Protein AF-A0A2N3A047-F1 (afdb_monomer_lite)

Sequence (76 aa):
MMQMYKVFINEKAIFFTKNSDVLKQLNNAFVIHFYDDSIVPMVLNYLNVDNKIMHVVFLTPTPKEDFNKFKNSFKL

Secondary structure (DSSP, 8-state):
----EEEEETTEEEEEES-GGGGGG-TTEEEESS--GGGHHHHHHHHHH-TT--EEEEE-S-HHHHHHHHHHHTT-

pLDDT: mean 84.33, std 10.52, range [46.34, 94.56]

Foldseek 3Di:
DFDKDWDDDPQAIEIFGQDPVVVVVDDQEAEDADADLVCLVVVVVVVPPDPRHRYYYHNYPCRVVRVVVSCVSVVD

Radius of gyration: 11.6 Å; chains: 1; bounding box: 32×28×24 Å

Structure (mmCIF, N/CA/C/O backbone):
data_AF-A0A2N3A047-F1
#
_entry.id   AF-A0A2N3A047-F1
#
loop_
_atom_site.group_PDB
_atom_site.id
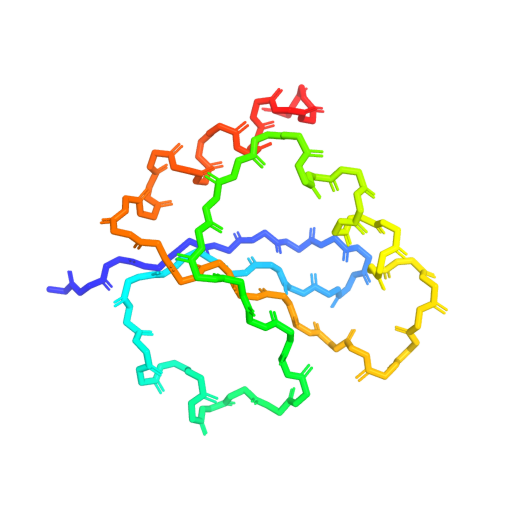_atom_site.type_symbol
_atom_site.label_atom_id
_atom_site.label_alt_id
_atom_site.label_comp_id
_atom_site.label_asym_id
_atom_site.label_entity_id
_atom_site.label_seq_id
_atom_site.pdbx_PDB_ins_code
_atom_site.Cartn_x
_atom_site.Cartn_y
_atom_site.Cartn_z
_atom_site.occupancy
_atom_site.B_iso_or_equiv
_atom_site.auth_seq_id
_atom_site.auth_comp_id
_atom_site.auth_asym_id
_atom_site.auth_atom_id
_atom_site.pdbx_PDB_model_num
ATOM 1 N N . MET A 1 1 ? 18.057 -7.223 4.545 1.00 51.69 1 MET A N 1
ATOM 2 C CA . MET A 1 1 ? 16.936 -6.441 5.117 1.00 51.69 1 MET A CA 1
ATOM 3 C C . MET A 1 1 ? 15.902 -6.201 4.029 1.00 51.69 1 MET A C 1
ATOM 5 O O . MET A 1 1 ? 16.271 -5.668 2.990 1.00 51.69 1 MET A O 1
ATOM 9 N N . MET A 1 2 ? 14.646 -6.612 4.217 1.00 63.31 2 MET A N 1
ATOM 10 C CA . MET A 1 2 ? 13.567 -6.169 3.323 1.00 63.31 2 MET A CA 1
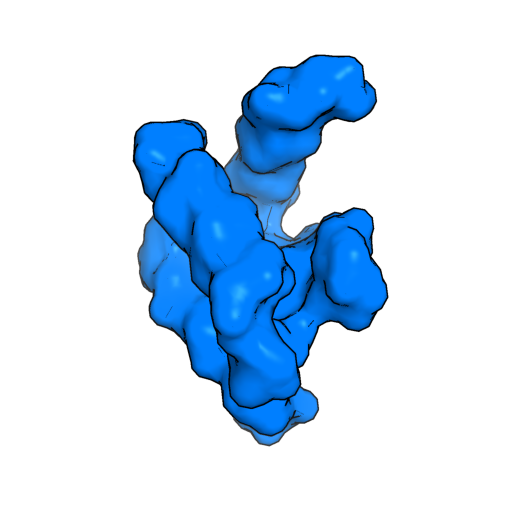ATOM 11 C C . MET A 1 2 ? 13.166 -4.747 3.723 1.00 63.31 2 MET A C 1
ATOM 13 O O . MET A 1 2 ? 12.892 -4.502 4.893 1.00 63.31 2 MET A O 1
ATOM 17 N N . GLN A 1 3 ? 13.193 -3.811 2.773 1.00 77.81 3 GLN A N 1
ATOM 18 C CA . GLN A 1 3 ? 12.802 -2.420 3.015 1.00 77.81 3 GLN A CA 1
ATOM 19 C C . GLN A 1 3 ? 11.281 -2.280 2.886 1.00 77.81 3 GLN A C 1
ATOM 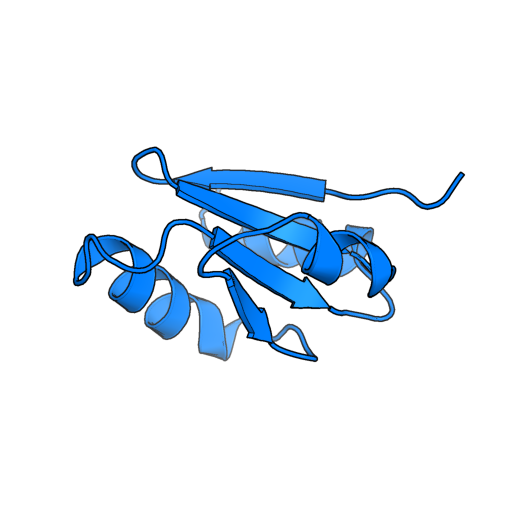21 O O . GLN A 1 3 ? 10.689 -2.797 1.939 1.00 77.81 3 GLN A O 1
ATOM 26 N N . MET A 1 4 ? 10.675 -1.592 3.852 1.00 88.12 4 MET A N 1
ATOM 27 C CA . MET A 1 4 ? 9.260 -1.228 3.888 1.00 88.12 4 MET A CA 1
ATOM 28 C C . MET A 1 4 ? 9.167 0.295 3.894 1.00 88.12 4 MET A C 1
ATOM 30 O O . MET A 1 4 ? 9.907 0.951 4.629 1.00 88.12 4 MET A O 1
ATOM 34 N N . TYR A 1 5 ? 8.248 0.844 3.107 1.00 93.12 5 TYR A N 1
ATOM 35 C CA . TYR A 1 5 ? 7.977 2.280 3.073 1.00 93.12 5 TYR A CA 1
ATOM 36 C C . TYR A 1 5 ? 6.585 2.540 3.628 1.00 93.12 5 TYR A C 1
ATOM 38 O O . TYR A 1 5 ? 5.688 1.710 3.482 1.00 93.12 5 TYR A O 1
ATOM 46 N N . LYS A 1 6 ? 6.408 3.674 4.303 1.00 90.81 6 LYS A N 1
ATOM 47 C CA . LYS A 1 6 ? 5.111 4.063 4.847 1.00 90.81 6 LYS A CA 1
ATOM 48 C C . LYS A 1 6 ? 4.897 5.561 4.753 1.00 90.81 6 LYS A C 1
ATOM 50 O O . LYS A 1 6 ? 5.850 6.334 4.846 1.00 90.81 6 LYS A O 1
ATOM 55 N N . VAL A 1 7 ? 3.640 5.946 4.621 1.00 89.75 7 VAL A N 1
ATOM 56 C CA . VAL A 1 7 ? 3.176 7.330 4.709 1.00 89.75 7 VAL A CA 1
ATOM 57 C C . VAL A 1 7 ? 1.978 7.381 5.642 1.00 89.75 7 VAL A C 1
ATOM 59 O O . VAL A 1 7 ? 1.192 6.434 5.705 1.00 89.75 7 VAL A O 1
ATOM 62 N N . PHE A 1 8 ? 1.873 8.474 6.390 1.00 86.62 8 PHE A N 1
ATOM 63 C CA . PHE A 1 8 ? 0.739 8.735 7.259 1.00 86.62 8 PHE A CA 1
ATOM 64 C C . PHE A 1 8 ? -0.174 9.764 6.601 1.00 86.62 8 PHE A C 1
ATOM 66 O O . PHE A 1 8 ? 0.295 10.817 6.174 1.00 86.62 8 PHE A O 1
ATOM 73 N N . ILE A 1 9 ? -1.463 9.451 6.518 1.00 82.56 9 ILE A N 1
ATOM 74 C CA . ILE A 1 9 ? -2.512 10.343 6.019 1.00 82.56 9 ILE A CA 1
ATOM 75 C C . ILE A 1 9 ? -3.668 10.256 7.010 1.00 82.56 9 ILE A C 1
ATOM 77 O O . ILE A 1 9 ? -4.169 9.162 7.251 1.00 82.56 9 ILE A O 1
ATOM 81 N N . ASN A 1 10 ? -4.081 11.389 7.586 1.00 77.12 10 ASN A N 1
ATOM 82 C CA . ASN A 1 10 ? -5.195 11.466 8.543 1.00 77.12 10 ASN A CA 1
ATOM 83 C C . ASN A 1 10 ? -5.090 10.418 9.668 1.00 77.12 10 ASN A C 1
ATOM 85 O O . ASN A 1 10 ? -6.014 9.644 9.890 1.00 77.12 10 ASN A O 1
ATOM 89 N N . GLU A 1 11 ? -3.917 10.348 10.313 1.00 79.31 11 GLU A N 1
ATOM 90 C CA . GLU A 1 11 ? -3.581 9.395 11.395 1.00 79.31 11 GLU A CA 1
ATOM 91 C C . GLU A 1 11 ? -3.575 7.906 10.995 1.00 79.31 11 GLU A C 1
ATOM 93 O O . GLU A 1 11 ? -3.217 7.041 11.795 1.00 79.31 11 GLU A O 1
ATOM 98 N N . LYS A 1 12 ? -3.877 7.590 9.733 1.00 83.38 12 LYS A N 1
ATOM 99 C CA . LYS A 1 12 ? -3.820 6.241 9.165 1.00 83.38 12 LYS A CA 1
ATOM 100 C C . LYS A 1 12 ? -2.508 6.022 8.435 1.00 83.38 12 LYS A C 1
ATOM 102 O O . LYS A 1 12 ? -1.895 6.960 7.927 1.00 83.38 12 LYS A O 1
ATOM 107 N N . ALA A 1 13 ? -2.081 4.767 8.362 1.00 86.75 13 ALA A N 1
ATOM 108 C CA . ALA A 1 13 ? -0.843 4.395 7.687 1.00 86.75 13 ALA A CA 1
ATOM 109 C C . ALA A 1 13 ? -1.123 3.668 6.368 1.00 86.75 13 ALA A C 1
ATOM 111 O O . ALA A 1 13 ? -1.904 2.714 6.328 1.00 86.75 13 ALA A O 1
ATOM 112 N N . ILE A 1 14 ? -0.433 4.088 5.310 1.00 91.25 14 ILE A N 1
ATOM 113 C CA . ILE A 1 14 ? -0.321 3.345 4.056 1.00 91.25 14 ILE A CA 1
ATOM 114 C C . ILE A 1 14 ? 1.071 2.723 4.014 1.00 91.25 14 ILE A C 1
ATOM 116 O O . ILE A 1 14 ? 2.071 3.434 4.129 1.00 91.25 14 ILE A O 1
ATOM 120 N N . PHE A 1 15 ? 1.138 1.409 3.839 1.00 92.88 15 PHE A N 1
ATOM 121 C CA . PHE A 1 15 ? 2.376 0.643 3.759 1.00 92.88 15 PHE A CA 1
ATOM 122 C C . PHE A 1 15 ? 2.643 0.188 2.328 1.00 92.88 15 PHE A C 1
ATOM 124 O O . PHE A 1 15 ? 1.730 -0.233 1.628 1.00 92.88 15 PHE A O 1
ATOM 131 N N . PHE A 1 16 ? 3.911 0.198 1.932 1.00 94.56 16 PHE A N 1
ATOM 132 C CA . PHE A 1 16 ? 4.415 -0.398 0.700 1.00 94.56 16 PHE A CA 1
ATOM 133 C C . PHE A 1 16 ? 5.459 -1.437 1.083 1.00 94.56 16 PHE A C 1
ATOM 135 O O . PHE A 1 16 ? 6.481 -1.122 1.706 1.00 94.56 16 PHE A O 1
ATOM 142 N N . THR A 1 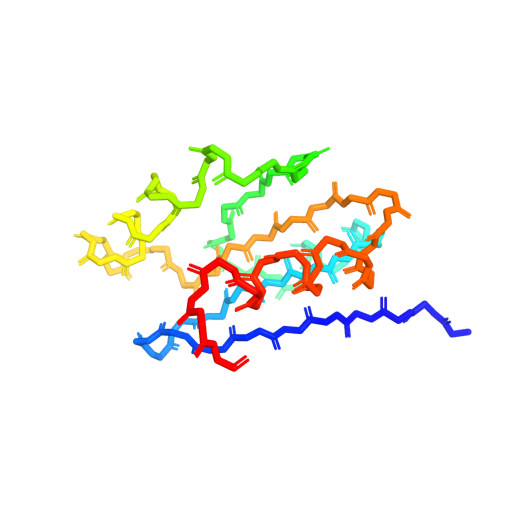17 ? 5.199 -2.692 0.741 1.00 93.94 17 THR A N 1
ATOM 143 C CA . THR A 1 17 ? 6.046 -3.816 1.135 1.00 93.94 17 THR A CA 1
ATOM 144 C C . THR A 1 17 ? 5.958 -4.933 0.108 1.00 93.94 17 THR A C 1
ATOM 146 O O . THR A 1 17 ? 4.973 -5.052 -0.603 1.00 93.94 17 THR A O 1
ATOM 149 N N . LYS A 1 18 ? 6.989 -5.774 0.047 1.00 93.38 18 LYS A N 1
ATOM 150 C CA . LYS A 1 18 ? 6.933 -7.077 -0.637 1.00 93.38 18 LYS A CA 1
ATOM 151 C C . LYS A 1 18 ? 6.839 -8.245 0.345 1.00 93.38 18 LYS A C 1
ATOM 153 O O . LYS A 1 18 ? 6.825 -9.401 -0.059 1.00 93.38 18 LYS A O 1
ATOM 158 N N . ASN A 1 19 ? 6.844 -7.938 1.642 1.00 90.25 19 ASN A N 1
ATOM 159 C CA . ASN A 1 19 ? 6.813 -8.913 2.717 1.00 90.25 19 ASN A CA 1
ATOM 160 C C . ASN A 1 19 ? 5.380 -9.096 3.225 1.00 90.25 19 ASN A C 1
ATOM 162 O O . ASN A 1 19 ? 4.856 -8.234 3.933 1.00 90.25 19 ASN A O 1
ATOM 166 N N . SER A 1 20 ? 4.778 -10.239 2.903 1.00 87.12 20 SER A N 1
ATOM 167 C CA . SER A 1 20 ? 3.442 -10.619 3.364 1.00 87.12 20 SER A CA 1
ATOM 168 C C . SER A 1 20 ? 3.373 -10.913 4.863 1.00 87.12 20 SER A C 1
ATOM 170 O O . SER A 1 20 ? 2.288 -10.863 5.432 1.00 87.12 20 SER A O 1
ATOM 172 N N . ASP A 1 21 ? 4.495 -11.182 5.539 1.00 86.88 21 ASP A N 1
ATOM 173 C CA . ASP A 1 21 ? 4.486 -11.448 6.984 1.00 86.88 21 ASP A CA 1
ATOM 174 C C . ASP A 1 21 ? 4.077 -10.223 7.808 1.00 86.88 21 ASP A C 1
ATOM 176 O O . ASP A 1 21 ? 3.551 -10.375 8.909 1.00 86.88 21 ASP A O 1
ATOM 180 N N . VAL A 1 22 ? 4.240 -9.014 7.256 1.00 81.12 22 VAL A N 1
ATOM 181 C CA . VAL A 1 22 ? 3.767 -7.766 7.878 1.00 81.12 22 VAL A CA 1
ATOM 182 C C . VAL A 1 22 ? 2.248 -7.793 8.083 1.00 81.12 22 VAL A C 1
ATOM 184 O O . VAL A 1 22 ? 1.753 -7.244 9.062 1.00 81.12 22 VAL A O 1
ATOM 187 N N . LEU A 1 23 ? 1.504 -8.496 7.223 1.00 82.06 23 LEU A N 1
ATOM 188 C CA . LEU A 1 23 ? 0.045 -8.599 7.316 1.00 82.06 23 LEU A CA 1
ATOM 189 C C . LEU A 1 23 ? -0.412 -9.314 8.591 1.00 82.06 23 LEU A C 1
ATOM 191 O O . LEU A 1 23 ? -1.464 -8.990 9.126 1.00 82.06 23 LEU A O 1
ATOM 195 N N . LYS A 1 24 ? 0.398 -10.241 9.117 1.00 83.38 24 LYS A N 1
ATOM 196 C CA . LYS A 1 24 ? 0.093 -10.978 10.355 1.00 83.38 24 LYS A CA 1
ATOM 197 C C . LYS A 1 24 ? 0.126 -10.082 11.599 1.00 83.38 24 LYS A C 1
ATOM 199 O O . LYS A 1 24 ? -0.378 -10.480 12.641 1.00 83.38 24 LYS A O 1
ATOM 204 N N . GLN A 1 25 ? 0.758 -8.911 11.501 1.00 81.81 25 GLN A N 1
ATOM 205 C CA . GLN A 1 25 ? 0.937 -7.965 12.605 1.00 81.81 25 GLN A CA 1
ATOM 206 C C . GLN A 1 25 ? -0.049 -6.791 12.543 1.00 81.81 25 GLN A C 1
ATOM 208 O O . GLN A 1 25 ? -0.113 -6.001 13.482 1.00 81.81 25 GLN A O 1
ATOM 213 N N . LEU A 1 26 ? -0.793 -6.651 11.442 1.00 81.19 26 LEU A N 1
ATOM 214 C CA . LEU A 1 26 ? -1.709 -5.539 11.224 1.00 81.19 26 LEU A CA 1
ATOM 215 C C . LEU A 1 26 ? -3.151 -5.995 11.444 1.00 81.19 26 LEU A C 1
ATOM 217 O O . LEU A 1 26 ? -3.685 -6.802 10.686 1.00 81.19 26 LEU A O 1
ATOM 221 N N . ASN A 1 27 ? -3.807 -5.423 12.452 1.00 76.94 27 ASN A N 1
ATOM 222 C CA . ASN A 1 27 ? -5.248 -5.574 12.623 1.00 76.94 27 ASN A CA 1
ATOM 223 C C . ASN A 1 27 ? -5.975 -4.651 11.633 1.00 76.94 27 ASN A C 1
ATOM 225 O O . ASN A 1 27 ? -5.585 -3.497 11.462 1.00 76.94 27 ASN A O 1
ATOM 229 N N . ASN A 1 28 ? -7.045 -5.141 11.001 1.00 79.69 28 ASN A N 1
ATOM 230 C CA . ASN A 1 28 ? -7.909 -4.362 10.100 1.00 79.69 28 ASN A CA 1
ATOM 231 C C . ASN A 1 28 ? -7.152 -3.648 8.960 1.00 79.69 28 ASN A C 1
ATOM 233 O O . ASN A 1 28 ? -7.337 -2.450 8.719 1.00 79.69 28 ASN A O 1
ATOM 237 N N . ALA A 1 29 ? -6.289 -4.391 8.262 1.00 85.62 29 ALA A N 1
ATOM 238 C CA . ALA A 1 29 ? -5.583 -3.910 7.081 1.00 85.62 29 ALA A CA 1
ATOM 239 C C . ALA A 1 29 ? -6.359 -4.202 5.790 1.00 85.62 29 ALA A C 1
ATOM 241 O O . ALA A 1 29 ? -6.776 -5.334 5.543 1.00 85.62 29 ALA A O 1
ATOM 242 N N . PHE A 1 30 ? -6.482 -3.193 4.931 1.00 88.06 30 PHE A N 1
ATOM 243 C CA . PHE A 1 30 ? -6.920 -3.366 3.552 1.00 88.06 30 PHE A CA 1
ATOM 244 C C . PHE A 1 30 ? -5.703 -3.625 2.660 1.00 88.06 30 PHE A C 1
ATOM 246 O O . PHE A 1 30 ? -4.846 -2.754 2.511 1.00 88.06 30 PHE A O 1
ATOM 253 N N . VAL A 1 31 ? -5.599 -4.833 2.104 1.00 91.12 31 VAL A N 1
ATOM 254 C CA . VAL A 1 31 ? -4.415 -5.281 1.358 1.00 91.12 31 VAL A CA 1
ATOM 255 C C . VAL A 1 31 ? -4.687 -5.258 -0.142 1.00 91.12 31 VAL A C 1
ATOM 257 O O . VAL A 1 31 ? -5.660 -5.840 -0.614 1.00 91.12 31 VAL A O 1
ATOM 260 N N . ILE A 1 32 ? -3.795 -4.618 -0.892 1.00 92.25 32 ILE A N 1
ATOM 261 C CA . ILE A 1 32 ? -3.836 -4.497 -2.347 1.00 92.25 32 ILE A CA 1
ATOM 262 C C . ILE A 1 32 ? -2.554 -5.130 -2.894 1.00 92.25 32 ILE A C 1
ATOM 264 O O . ILE A 1 32 ? -1.453 -4.729 -2.530 1.00 92.25 32 ILE A O 1
ATOM 268 N N . HIS A 1 33 ? -2.686 -6.132 -3.762 1.00 93.38 33 HIS A N 1
ATOM 269 C CA . HIS A 1 33 ? -1.567 -6.946 -4.271 1.00 93.38 33 HIS A CA 1
ATOM 270 C C . HIS A 1 33 ? -0.839 -6.338 -5.484 1.00 93.38 33 HIS A C 1
ATOM 272 O O . HIS A 1 33 ? -0.115 -7.027 -6.200 1.00 93.38 33 HIS A O 1
ATOM 278 N N . PHE A 1 34 ? -1.071 -5.056 -5.744 1.00 91.50 34 PHE A N 1
ATOM 279 C CA . PHE A 1 34 ? -0.449 -4.294 -6.816 1.00 91.50 34 PHE A CA 1
ATOM 280 C C . PHE A 1 34 ? -0.460 -2.809 -6.457 1.00 91.50 34 PHE A C 1
ATOM 282 O O . PHE A 1 34 ? -1.157 -2.392 -5.531 1.00 91.50 34 PHE A O 1
ATOM 289 N N . TYR A 1 35 ? 0.291 -2.012 -7.207 1.00 92.94 35 TYR A N 1
ATOM 290 C CA . TYR A 1 35 ? 0.205 -0.561 -7.149 1.00 92.94 35 TYR A CA 1
ATOM 291 C C . TYR A 1 35 ? -0.006 0.004 -8.553 1.00 92.94 35 TYR A C 1
ATOM 293 O O . TYR A 1 35 ? 0.653 -0.423 -9.499 1.00 92.94 35 TYR A O 1
ATOM 301 N N . ASP A 1 36 ? -0.917 0.966 -8.660 1.00 91.12 36 ASP A N 1
ATOM 302 C CA . ASP A 1 36 ? -1.164 1.754 -9.862 1.00 91.12 36 ASP A CA 1
ATOM 303 C C . ASP A 1 36 ? -1.613 3.165 -9.445 1.00 91.12 36 ASP A C 1
ATOM 305 O O . ASP A 1 36 ? -2.302 3.331 -8.437 1.00 91.12 36 ASP A O 1
ATOM 309 N N . ASP A 1 37 ? -1.236 4.200 -10.193 1.00 90.38 37 ASP A N 1
ATOM 310 C CA . ASP A 1 37 ? -1.600 5.574 -9.827 1.00 90.38 37 ASP A CA 1
ATOM 311 C C . ASP A 1 37 ? -3.120 5.819 -9.953 1.00 90.38 37 ASP A C 1
ATOM 313 O O . ASP A 1 37 ? -3.689 6.633 -9.222 1.00 90.38 37 ASP A O 1
ATOM 317 N N . SER A 1 38 ? -3.820 5.065 -10.812 1.00 91.12 38 SER A N 1
ATOM 318 C CA . SER A 1 38 ? -5.272 5.193 -11.016 1.00 91.12 38 SER A CA 1
ATOM 319 C C . SER A 1 38 ? -6.109 4.797 -9.797 1.00 91.12 38 SER A C 1
ATOM 321 O O . SER A 1 38 ? -7.236 5.271 -9.652 1.00 91.12 38 SER A O 1
ATOM 323 N N . ILE A 1 39 ? -5.571 3.970 -8.892 1.00 89.06 39 ILE A N 1
ATOM 324 C CA . ILE A 1 39 ? -6.290 3.522 -7.688 1.00 89.06 39 ILE A CA 1
ATOM 325 C C . ILE A 1 39 ? -6.094 4.460 -6.491 1.00 89.06 39 ILE A C 1
ATOM 327 O O . ILE A 1 39 ? -6.796 4.332 -5.486 1.00 89.06 39 ILE A O 1
ATOM 331 N N . VAL A 1 40 ? -5.184 5.435 -6.586 1.00 88.62 40 VAL A N 1
ATOM 332 C CA . VAL A 1 40 ? -4.888 6.384 -5.502 1.00 88.62 40 VAL A CA 1
ATOM 333 C C . VAL A 1 40 ? -6.136 7.145 -5.025 1.00 88.62 40 VAL A C 1
ATOM 335 O O . VAL A 1 40 ? -6.363 7.167 -3.813 1.00 88.62 40 VAL A O 1
ATOM 338 N N . PRO A 1 41 ? -7.009 7.696 -5.898 1.00 87.88 41 PRO A N 1
ATOM 339 C CA . PRO A 1 41 ? -8.221 8.388 -5.451 1.00 87.88 41 PRO A CA 1
ATOM 340 C C . PRO A 1 41 ? -9.167 7.485 -4.652 1.00 87.88 41 PRO A C 1
ATOM 342 O O . PRO A 1 41 ? -9.735 7.911 -3.646 1.00 87.88 41 PRO A O 1
ATOM 345 N N . MET A 1 42 ? -9.299 6.220 -5.065 1.00 86.25 42 MET A N 1
ATOM 346 C CA . MET A 1 42 ? -10.108 5.226 -4.361 1.00 86.25 42 MET A CA 1
ATOM 347 C C . MET A 1 42 ? -9.534 4.965 -2.966 1.00 86.25 42 MET A C 1
ATOM 349 O O . MET A 1 42 ? -10.270 5.053 -1.985 1.00 86.25 42 MET A O 1
ATOM 353 N N . VAL A 1 43 ? -8.225 4.716 -2.857 1.00 87.31 43 VAL A N 1
ATOM 354 C CA . VAL A 1 43 ? -7.551 4.478 -1.568 1.00 87.31 43 VAL A CA 1
ATOM 355 C C . VAL A 1 43 ? -7.706 5.666 -0.620 1.00 87.31 43 VAL A C 1
ATOM 357 O O . VAL A 1 43 ? -8.014 5.474 0.555 1.00 87.31 43 VAL A O 1
ATOM 360 N N . LEU A 1 44 ? -7.563 6.895 -1.118 1.00 84.12 44 LEU A N 1
ATOM 361 C CA . LEU A 1 44 ? -7.776 8.099 -0.313 1.00 84.12 44 LEU A CA 1
ATOM 362 C C . LEU A 1 44 ? -9.217 8.225 0.179 1.00 84.12 44 LEU A C 1
ATOM 364 O O . LEU A 1 44 ? -9.436 8.571 1.339 1.00 84.12 44 LEU A O 1
ATOM 368 N N . ASN A 1 45 ? -10.197 7.908 -0.668 1.00 83.38 45 ASN A N 1
ATOM 369 C CA . ASN A 1 45 ? -11.596 7.904 -0.259 1.00 83.38 45 ASN A CA 1
ATOM 370 C C . ASN A 1 45 ? -11.841 6.884 0.869 1.00 83.38 45 ASN A C 1
ATOM 372 O O . ASN A 1 45 ? -12.450 7.220 1.881 1.00 83.38 45 ASN A O 1
ATOM 376 N N . TYR A 1 46 ? -11.276 5.674 0.765 1.00 79.75 46 TYR A N 1
ATOM 377 C CA . TYR A 1 46 ? -11.352 4.671 1.838 1.00 79.75 46 TYR A CA 1
ATOM 378 C C . TYR A 1 46 ? -10.736 5.151 3.156 1.00 79.75 46 TYR A C 1
ATOM 380 O O . TYR A 1 46 ? -11.275 4.883 4.230 1.00 79.75 46 TYR A O 1
ATOM 388 N N . LEU A 1 47 ? -9.628 5.891 3.091 1.00 78.88 47 LEU A N 1
ATOM 389 C CA . LEU A 1 47 ? -8.997 6.464 4.278 1.00 78.88 47 LEU A CA 1
ATOM 390 C C . LEU A 1 47 ? -9.838 7.579 4.917 1.00 78.88 47 LEU A C 1
ATOM 392 O O . LEU A 1 47 ? -9.709 7.795 6.118 1.00 78.88 47 LEU A O 1
ATOM 396 N N . ASN A 1 48 ? -10.725 8.240 4.173 1.00 77.25 48 ASN A N 1
ATOM 397 C CA . ASN A 1 48 ? -11.555 9.332 4.690 1.00 77.25 48 ASN A CA 1
ATOM 398 C C . ASN A 1 48 ? -12.937 8.888 5.191 1.00 77.25 48 ASN A C 1
ATOM 400 O O . ASN A 1 48 ? -13.500 9.549 6.058 1.00 77.25 48 ASN A O 1
ATOM 404 N N . VAL A 1 49 ? -13.494 7.799 4.655 1.00 71.81 49 VAL A N 1
ATOM 405 C CA . VAL A 1 49 ? -14.903 7.429 4.889 1.00 71.81 49 VAL A CA 1
ATOM 406 C C . VAL A 1 49 ? -15.108 6.554 6.130 1.00 71.81 49 VAL A C 1
ATOM 408 O O . VAL A 1 49 ? -16.172 6.619 6.740 1.00 71.81 49 VAL A O 1
ATOM 411 N N . ASP A 1 50 ? -14.125 5.739 6.525 1.00 62.91 50 ASP A N 1
ATOM 412 C CA . ASP A 1 50 ? -14.378 4.663 7.492 1.00 62.91 50 ASP A CA 1
ATOM 413 C C . ASP A 1 50 ? -13.384 4.637 8.664 1.00 62.91 50 ASP A C 1
ATOM 415 O O . ASP A 1 50 ? -12.180 4.463 8.472 1.00 62.91 50 ASP A O 1
ATOM 419 N N . ASN A 1 51 ? -13.871 4.751 9.903 1.00 65.38 51 ASN A N 1
ATOM 420 C CA . ASN A 1 51 ? -13.050 4.623 11.117 1.00 65.38 51 ASN A CA 1
ATOM 421 C C . ASN A 1 51 ? -12.599 3.172 11.382 1.00 65.38 51 ASN A C 1
ATOM 423 O O . ASN A 1 51 ? -11.795 2.935 12.282 1.00 65.38 51 ASN A O 1
ATOM 427 N N . LYS A 1 52 ? -13.108 2.190 10.622 1.00 64.50 52 LYS A N 1
ATOM 428 C CA . LYS A 1 52 ? -12.788 0.765 10.808 1.00 64.50 52 LYS A CA 1
ATOM 429 C C . LYS A 1 52 ? -11.481 0.324 10.146 1.00 64.50 52 LYS A C 1
ATOM 431 O O . LYS A 1 52 ? -10.867 -0.626 10.628 1.00 64.50 52 LYS A O 1
ATOM 436 N N . ILE A 1 53 ? -11.046 0.994 9.074 1.00 66.31 53 ILE A N 1
ATOM 437 C CA . ILE A 1 53 ? -9.789 0.679 8.377 1.00 66.31 53 IL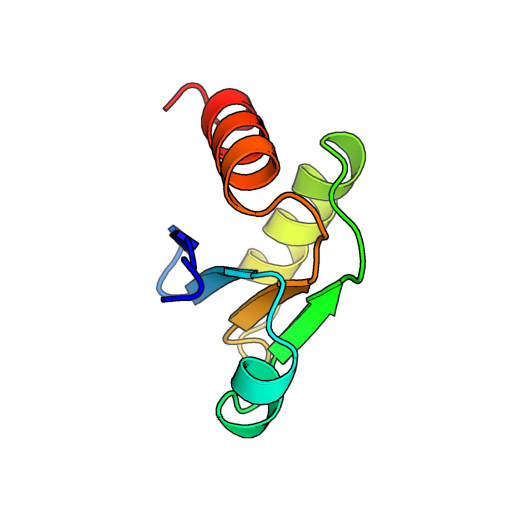E A CA 1
ATOM 438 C C . ILE A 1 53 ? -8.690 1.597 8.909 1.00 66.31 53 ILE A C 1
ATOM 440 O O . ILE A 1 53 ? -8.669 2.796 8.622 1.00 66.31 53 ILE A O 1
ATOM 444 N N . MET A 1 54 ? -7.769 1.016 9.678 1.00 71.31 54 MET A N 1
ATOM 445 C CA . MET A 1 54 ? -6.613 1.737 10.225 1.00 71.31 54 MET A CA 1
ATOM 446 C C . MET A 1 54 ? -5.429 1.755 9.253 1.00 71.31 54 MET A C 1
ATOM 448 O O . MET A 1 54 ? -4.595 2.665 9.299 1.00 71.31 54 MET A O 1
ATOM 452 N N . HIS A 1 55 ? -5.349 0.756 8.368 1.00 84.31 55 HIS A N 1
ATOM 453 C CA . HIS A 1 55 ? -4.170 0.516 7.545 1.00 84.31 55 HIS A CA 1
ATOM 454 C C . HIS A 1 55 ? -4.532 0.120 6.114 1.00 84.31 55 HIS A C 1
ATOM 456 O O . HIS A 1 55 ? -5.394 -0.729 5.895 1.00 84.31 55 HIS A O 1
ATOM 462 N N . VAL A 1 56 ? -3.814 0.684 5.145 1.00 90.12 56 VAL A N 1
ATOM 463 C CA . VAL A 1 56 ? -3.797 0.206 3.755 1.00 90.12 56 VAL A CA 1
ATOM 464 C C . VAL A 1 56 ? -2.414 -0.365 3.475 1.00 90.12 56 VAL A C 1
ATOM 466 O O . VAL A 1 56 ? -1.411 0.237 3.850 1.00 90.12 56 VAL A O 1
ATOM 469 N N . VAL A 1 57 ? -2.336 -1.527 2.834 1.00 92.88 57 VAL A N 1
ATOM 470 C CA . VAL A 1 57 ? -1.070 -2.187 2.508 1.00 92.88 57 VAL A CA 1
ATOM 471 C C . VAL A 1 57 ? -1.018 -2.488 1.020 1.00 92.88 57 VAL A C 1
ATOM 473 O O . VAL A 1 57 ? -1.758 -3.332 0.529 1.00 92.88 57 VAL A O 1
ATOM 476 N N . PHE A 1 58 ? -0.088 -1.854 0.320 1.00 94.56 58 PHE A N 1
ATOM 477 C CA . PHE A 1 58 ? 0.337 -2.250 -1.013 1.00 94.56 58 PHE A CA 1
ATOM 478 C C . PHE A 1 58 ? 1.397 -3.346 -0.900 1.00 94.56 58 PHE A C 1
ATOM 480 O O . PHE A 1 58 ? 2.553 -3.084 -0.547 1.00 94.56 58 PHE A O 1
ATOM 487 N N . LEU A 1 59 ? 0.994 -4.585 -1.183 1.00 93.75 59 LEU A N 1
ATOM 488 C CA . LEU A 1 59 ? 1.889 -5.725 -1.323 1.00 93.75 59 LEU A CA 1
ATOM 489 C C . LEU A 1 59 ? 2.359 -5.804 -2.781 1.00 93.75 59 LEU A C 1
ATOM 491 O O . LEU A 1 59 ? 1.674 -6.365 -3.629 1.00 93.75 59 LEU A O 1
ATOM 495 N N . THR A 1 60 ? 3.517 -5.217 -3.070 1.00 93.06 60 THR A N 1
ATOM 496 C CA . THR A 1 60 ? 4.041 -5.018 -4.429 1.00 93.06 60 THR A CA 1
ATOM 497 C C . THR A 1 60 ? 5.463 -5.580 -4.576 1.00 93.06 60 THR A C 1
ATOM 499 O O . THR A 1 60 ? 6.237 -5.531 -3.615 1.00 93.06 60 THR A O 1
ATOM 502 N N . PRO A 1 61 ? 5.862 -6.094 -5.760 1.00 92.81 61 PRO A N 1
ATOM 503 C CA . PRO A 1 61 ? 7.248 -6.489 -6.034 1.00 92.81 61 PRO A CA 1
ATOM 504 C C . PRO A 1 61 ? 8.255 -5.329 -5.944 1.00 92.81 61 PRO A C 1
ATOM 506 O O . PRO A 1 61 ? 9.429 -5.571 -5.640 1.00 92.81 61 PRO A O 1
ATOM 509 N N . THR A 1 62 ? 7.808 -4.083 -6.140 1.00 94.12 62 THR A N 1
ATOM 510 C CA . THR A 1 62 ? 8.651 -2.879 -6.268 1.00 94.12 62 THR A CA 1
ATOM 511 C C . THR A 1 62 ? 8.324 -1.778 -5.237 1.00 94.12 62 THR A C 1
ATOM 513 O O . THR A 1 62 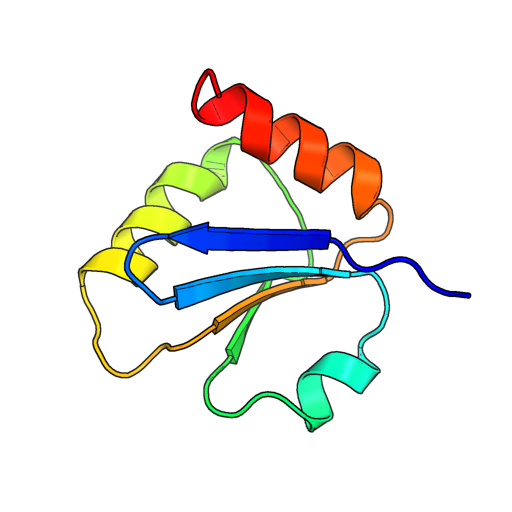? 8.074 -0.631 -5.610 1.00 94.12 62 THR A O 1
ATOM 516 N N . PRO A 1 63 ? 8.391 -2.043 -3.910 1.00 94.31 63 PRO A N 1
ATOM 517 C CA . PRO A 1 63 ? 7.876 -1.119 -2.889 1.00 94.31 63 PRO A CA 1
ATOM 518 C C . PRO A 1 63 ? 8.447 0.299 -2.931 1.00 94.31 63 PRO A C 1
ATOM 520 O O . PRO A 1 63 ? 7.733 1.254 -2.651 1.00 94.31 63 PRO A O 1
ATOM 523 N N . LYS A 1 64 ? 9.735 0.444 -3.265 1.00 94.12 64 LYS A N 1
ATOM 524 C CA . LYS A 1 64 ? 10.411 1.747 -3.324 1.00 94.12 64 LYS A CA 1
ATOM 525 C C . LYS A 1 64 ? 9.902 2.599 -4.481 1.00 94.12 64 LYS A C 1
ATOM 527 O O . LYS A 1 64 ? 9.669 3.792 -4.318 1.00 94.12 64 LYS A O 1
ATOM 532 N N . GLU A 1 65 ? 9.794 1.989 -5.654 1.00 94.31 65 GLU A N 1
ATOM 533 C CA . GLU A 1 65 ? 9.385 2.667 -6.883 1.00 94.31 65 GLU A CA 1
ATOM 534 C C . GLU A 1 65 ? 7.926 3.089 -6.779 1.00 94.31 65 GLU A C 1
ATOM 536 O O . GLU A 1 65 ? 7.601 4.240 -7.054 1.00 94.31 65 GLU A O 1
ATOM 541 N N . ASP A 1 66 ? 7.078 2.197 -6.279 1.00 94.44 66 ASP A N 1
ATOM 542 C CA . ASP A 1 66 ? 5.655 2.465 -6.102 1.00 94.44 66 ASP A CA 1
ATOM 543 C C . ASP A 1 66 ? 5.394 3.497 -5.006 1.00 94.44 66 ASP A C 1
ATOM 545 O O . ASP A 1 66 ? 4.571 4.390 -5.185 1.00 94.44 66 ASP A O 1
ATOM 549 N N . PHE A 1 67 ? 6.168 3.474 -3.918 1.00 93.94 67 PHE A N 1
ATOM 550 C CA . PHE A 1 67 ? 6.136 4.545 -2.924 1.00 93.94 67 PHE A CA 1
ATOM 551 C C . PHE A 1 67 ? 6.522 5.907 -3.522 1.00 93.94 67 PHE A C 1
ATOM 553 O O . PHE A 1 67 ? 5.896 6.922 -3.215 1.00 93.94 67 PHE A O 1
ATOM 560 N N . ASN A 1 68 ? 7.533 5.950 -4.395 1.00 92.31 68 ASN A N 1
ATOM 561 C CA . ASN A 1 68 ? 7.939 7.189 -5.059 1.00 92.31 68 ASN A CA 1
ATOM 562 C C . ASN A 1 68 ? 6.872 7.690 -6.047 1.00 92.31 68 ASN A C 1
ATOM 564 O O . ASN A 1 68 ? 6.587 8.886 -6.063 1.00 92.31 68 ASN A O 1
ATOM 568 N N . LYS A 1 69 ? 6.253 6.796 -6.831 1.00 92.12 69 LYS A N 1
ATOM 569 C CA . LYS A 1 69 ? 5.113 7.137 -7.704 1.00 92.12 69 LYS A CA 1
ATOM 570 C C . LYS A 1 69 ? 3.939 7.685 -6.895 1.00 92.12 69 LYS A C 1
ATOM 572 O O . LYS A 1 69 ? 3.408 8.748 -7.220 1.00 92.12 69 LYS A O 1
ATOM 577 N N . PHE A 1 70 ? 3.620 7.024 -5.780 1.00 91.00 70 PHE A N 1
ATOM 578 C CA . PHE A 1 70 ? 2.590 7.477 -4.856 1.00 91.00 70 PHE A CA 1
ATOM 579 C C . PHE A 1 70 ? 2.879 8.886 -4.365 1.00 91.00 70 PHE A C 1
ATOM 581 O O . PHE A 1 70 ? 2.046 9.760 -4.551 1.00 91.00 70 PHE A O 1
ATOM 588 N N . LYS A 1 71 ? 4.075 9.154 -3.826 1.00 88.62 71 LYS A N 1
ATOM 589 C CA . LYS A 1 71 ? 4.462 10.503 -3.384 1.00 88.62 71 LYS A CA 1
ATOM 590 C C . LYS A 1 71 ? 4.292 11.565 -4.474 1.00 88.62 71 LYS A C 1
ATOM 592 O O . LYS A 1 71 ? 3.726 12.624 -4.206 1.00 88.62 71 LYS A O 1
ATOM 597 N N . ASN A 1 72 ? 4.735 11.265 -5.695 1.00 85.69 72 ASN A N 1
ATOM 598 C CA . ASN A 1 72 ? 4.634 12.190 -6.824 1.00 85.69 72 ASN A CA 1
ATOM 599 C C . ASN A 1 72 ? 3.176 12.530 -7.171 1.00 85.69 72 ASN A C 1
ATOM 601 O O . ASN A 1 72 ? 2.896 13.660 -7.574 1.00 85.69 72 ASN A O 1
ATOM 605 N N . SER A 1 73 ? 2.241 11.601 -6.943 1.00 77.25 73 SER A N 1
ATOM 606 C CA . SER A 1 73 ? 0.802 11.823 -7.153 1.00 77.25 73 SER A CA 1
ATOM 607 C C . SER A 1 73 ? 0.214 12.911 -6.243 1.00 77.25 73 SER A C 1
ATOM 609 O O . SER A 1 73 ? -0.800 13.513 -6.586 1.00 77.25 73 SER A O 1
ATOM 611 N N . PHE A 1 74 ? 0.867 13.225 -5.119 1.00 70.94 74 PHE A N 1
ATOM 612 C CA . PHE A 1 74 ? 0.441 14.280 -4.189 1.00 70.94 74 PHE A CA 1
ATOM 613 C C . PHE A 1 74 ? 1.177 15.608 -4.383 1.00 70.94 74 PHE A C 1
ATOM 615 O O . PHE A 1 74 ? 0.899 16.551 -3.646 1.00 70.94 74 PHE A O 1
ATOM 622 N N . LYS A 1 75 ? 2.103 15.704 -5.352 1.00 58.75 75 LYS A N 1
ATOM 623 C CA . LYS A 1 75 ? 3.033 16.843 -5.487 1.00 58.75 75 LYS A CA 1
ATOM 624 C C . LYS A 1 75 ? 3.734 17.197 -4.154 1.00 58.75 75 LYS A C 1
ATOM 626 O O . LYS A 1 75 ? 3.886 18.377 -3.844 1.00 58.75 75 LYS A O 1
ATOM 631 N N . LEU A 1 76 ? 4.113 16.182 -3.368 1.00 46.34 76 LEU A N 1
ATOM 632 C CA . LEU A 1 76 ? 4.879 16.311 -2.117 1.00 46.34 76 LEU A CA 1
ATOM 633 C C . LEU A 1 76 ? 6.389 16.236 -2.352 1.00 46.34 76 LEU A C 1
ATOM 635 O O . LEU A 1 76 ? 6.825 15.295 -3.057 1.00 46.34 76 LEU A O 1
#